Protein AF-A0A3M1QHA9-F1 (afdb_monomer_lite)

Structure (mmCIF, N/CA/C/O backbone):
data_AF-A0A3M1QHA9-F1
#
_entry.id   AF-A0A3M1QHA9-F1
#
loop_
_atom_site.group_PDB
_atom_site.id
_atom_site.type_symbol
_atom_site.label_atom_id
_atom_site.label_alt_id
_atom_site.label_comp_id
_atom_site.label_asym_id
_atom_site.label_entity_id
_atom_site.label_seq_id
_atom_site.pdbx_PDB_ins_code
_atom_site.Cartn_x
_atom_site.Cartn_y
_atom_site.Cartn_z
_atom_site.occupancy
_atom_site.B_iso_or_equiv
_atom_site.auth_seq_id
_atom_site.auth_comp_id
_atom_site.auth_asym_id
_atom_site.auth_atom_id
_atom_site.pdbx_PDB_model_num
ATOM 1 N N . GLU A 1 1 ? 14.613 12.694 -2.028 1.00 64.38 1 GLU A N 1
ATOM 2 C CA . GLU A 1 1 ? 13.415 13.511 -2.335 1.00 64.38 1 GLU A CA 1
ATOM 3 C C . GLU A 1 1 ? 12.235 12.659 -2.806 1.00 64.38 1 GLU A C 1
ATOM 5 O O . GLU A 1 1 ? 11.219 12.626 -2.121 1.00 64.38 1 GLU A O 1
ATOM 10 N N . ALA A 1 2 ? 12.395 11.881 -3.881 1.00 81.56 2 ALA A N 1
ATOM 11 C CA . ALA A 1 2 ? 11.358 10.986 -4.406 1.00 81.56 2 ALA A CA 1
ATOM 12 C C . ALA A 1 2 ? 10.712 10.002 -3.388 1.00 81.56 2 ALA A C 1
ATOM 14 O O . ALA A 1 2 ? 9.483 9.909 -3.409 1.00 81.56 2 ALA A O 1
ATOM 15 N N . PRO A 1 3 ? 11.442 9.367 -2.438 1.00 87.38 3 PRO A N 1
ATOM 16 C CA . PRO A 1 3 ? 10.816 8.507 -1.424 1.00 87.38 3 PRO A CA 1
ATOM 17 C C . PRO A 1 3 ? 9.781 9.246 -0.564 1.00 87.38 3 PRO A C 1
ATOM 19 O O . PRO A 1 3 ? 8.691 8.745 -0.296 1.00 87.38 3 PRO A O 1
ATOM 22 N N . ARG A 1 4 ? 10.098 10.488 -0.170 1.00 91.62 4 ARG A N 1
ATOM 23 C CA . ARG A 1 4 ? 9.241 11.318 0.686 1.00 91.62 4 ARG A CA 1
ATOM 24 C C . ARG A 1 4 ? 7.994 11.794 -0.061 1.00 91.62 4 ARG A C 1
ATOM 26 O O . ARG A 1 4 ? 6.925 11.874 0.539 1.00 91.62 4 ARG A O 1
ATOM 33 N N . LEU A 1 5 ? 8.122 12.084 -1.358 1.00 93.19 5 LEU A N 1
ATOM 34 C CA . LEU A 1 5 ? 6.989 12.438 -2.215 1.00 93.19 5 LEU A CA 1
ATOM 35 C C . LEU A 1 5 ? 6.052 11.246 -2.429 1.00 93.19 5 LEU A C 1
ATOM 37 O O . LEU A 1 5 ? 4.841 11.412 -2.320 1.00 93.19 5 LEU A O 1
ATOM 41 N N . LEU A 1 6 ? 6.594 10.047 -2.664 1.00 94.25 6 LEU A N 1
ATOM 42 C CA . LEU A 1 6 ? 5.792 8.830 -2.804 1.00 94.25 6 LEU A CA 1
ATOM 43 C C . LEU A 1 6 ? 5.038 8.502 -1.509 1.00 94.25 6 LEU A C 1
ATOM 45 O O . LEU A 1 6 ? 3.831 8.275 -1.540 1.00 94.25 6 LEU A O 1
ATOM 49 N N . ALA A 1 7 ? 5.730 8.560 -0.371 1.00 95.88 7 ALA A N 1
ATOM 50 C CA . ALA A 1 7 ? 5.129 8.388 0.948 1.00 95.88 7 ALA A CA 1
ATOM 51 C C . ALA A 1 7 ? 3.991 9.396 1.189 1.00 95.88 7 ALA A C 1
ATOM 53 O O . ALA A 1 7 ? 2.878 9.035 1.569 1.00 95.88 7 ALA A O 1
ATOM 54 N N . SER A 1 8 ? 4.246 10.671 0.876 1.00 96.00 8 SER A N 1
ATOM 55 C CA . SER A 1 8 ? 3.245 11.735 0.964 1.00 96.00 8 SER A CA 1
ATOM 56 C C . SER A 1 8 ? 2.039 11.479 0.057 1.00 96.00 8 SER A C 1
ATOM 58 O O . SER A 1 8 ? 0.912 11.737 0.470 1.00 96.00 8 SER A O 1
ATOM 60 N N . ALA A 1 9 ? 2.241 10.968 -1.160 1.00 95.69 9 ALA A N 1
ATOM 61 C CA . ALA A 1 9 ? 1.152 10.682 -2.090 1.00 95.69 9 ALA A CA 1
ATOM 62 C C . ALA A 1 9 ? 0.182 9.628 -1.532 1.00 95.69 9 ALA A C 1
ATOM 64 O O . ALA A 1 9 ? -1.031 9.841 -1.571 1.00 95.69 9 ALA A O 1
ATOM 65 N N . TYR A 1 10 ? 0.696 8.533 -0.959 1.00 97.25 10 TYR A N 1
ATOM 66 C CA . TYR A 1 10 ? -0.147 7.513 -0.324 1.00 97.25 10 TYR A CA 1
ATOM 67 C C . TYR A 1 10 ? -0.884 8.065 0.895 1.00 97.25 10 TYR A C 1
ATOM 69 O O . TYR A 1 10 ? -2.106 7.944 0.973 1.00 97.25 10 TYR A O 1
ATOM 77 N N . ARG A 1 11 ? -0.168 8.738 1.802 1.00 97.00 11 ARG A N 1
ATOM 78 C CA . ARG A 1 11 ? -0.754 9.283 3.032 1.00 97.00 11 ARG A CA 1
ATOM 79 C C . ARG A 1 11 ? -1.871 10.281 2.756 1.00 97.00 11 ARG A C 1
ATOM 81 O O . ARG A 1 11 ? -2.974 10.121 3.263 1.00 97.00 11 ARG A O 1
ATOM 88 N N . ARG A 1 12 ? -1.617 11.269 1.891 1.00 97.62 12 ARG A N 1
ATOM 89 C CA . ARG A 1 12 ? -2.615 12.292 1.545 1.00 97.62 12 ARG A CA 1
ATOM 90 C C . ARG A 1 12 ? -3.823 11.685 0.836 1.00 97.62 12 ARG A C 1
ATOM 92 O O . ARG A 1 12 ? -4.939 12.118 1.081 1.00 97.62 12 ARG A O 1
ATOM 99 N N . SER A 1 13 ? -3.629 10.658 0.009 1.00 97.56 13 SER A N 1
ATOM 100 C CA . SER A 1 13 ? -4.753 9.962 -0.631 1.00 97.56 13 SER A CA 1
ATOM 101 C C . SER A 1 13 ? -5.640 9.227 0.381 1.00 97.56 13 SER A C 1
ATOM 103 O O . SER A 1 13 ? -6.861 9.232 0.239 1.00 97.56 13 SER A O 1
ATOM 105 N N . LEU A 1 14 ? -5.043 8.612 1.406 1.00 97.62 14 LEU A N 1
ATOM 106 C CA . LEU A 1 14 ? -5.771 7.951 2.494 1.00 97.62 14 LEU A CA 1
ATOM 107 C C . LEU A 1 14 ? -6.524 8.960 3.374 1.00 97.62 14 LEU A C 1
ATOM 109 O O . LEU A 1 14 ? -7.696 8.745 3.676 1.00 97.62 14 LEU A O 1
ATOM 113 N N . GLU A 1 15 ? -5.882 10.078 3.725 1.00 97.25 15 GLU A N 1
ATOM 114 C CA . GLU A 1 15 ? -6.512 11.190 4.453 1.00 97.25 15 GLU A CA 1
ATOM 115 C C . GLU A 1 15 ? -7.735 11.724 3.695 1.00 97.25 15 GLU A C 1
ATOM 117 O O . GLU A 1 15 ? -8.824 11.780 4.258 1.00 97.25 15 GLU A O 1
ATOM 122 N N . VAL A 1 16 ? -7.594 12.007 2.395 1.00 97.69 16 VAL A N 1
ATOM 123 C CA . VAL A 1 16 ? -8.702 12.485 1.551 1.00 97.69 16 VAL A CA 1
ATOM 124 C C . VAL A 1 16 ? -9.844 11.470 1.491 1.00 97.69 16 VAL A C 1
ATOM 126 O O . VAL A 1 16 ? -11.012 11.854 1.530 1.00 97.69 16 VAL A O 1
ATOM 129 N N . ALA A 1 17 ? -9.551 10.171 1.413 1.00 97.12 17 ALA A N 1
ATOM 130 C CA . ALA A 1 17 ? -10.598 9.153 1.415 1.00 97.12 17 ALA A CA 1
ATOM 131 C C . ALA A 1 17 ? -11.405 9.150 2.721 1.00 97.12 17 ALA A C 1
ATOM 133 O O . ALA A 1 17 ? -12.631 9.033 2.689 1.00 97.12 17 ALA A O 1
ATOM 134 N N . VAL A 1 18 ? -10.726 9.330 3.855 1.00 96.81 18 VAL A N 1
ATOM 135 C CA . VAL A 1 18 ? -11.355 9.472 5.171 1.00 96.81 18 VAL A CA 1
ATOM 136 C C . VAL A 1 18 ? -12.180 10.756 5.273 1.00 96.81 18 VAL A C 1
ATOM 138 O O . VAL A 1 18 ? -13.327 10.704 5.717 1.00 96.81 18 VAL A O 1
ATOM 141 N N . GLU A 1 19 ? -11.638 11.890 4.826 1.00 97.00 19 GLU A N 1
ATOM 142 C CA . GLU A 1 19 ? -12.337 13.184 4.798 1.00 97.00 19 GLU A CA 1
ATOM 143 C C . GLU A 1 19 ? -13.636 13.118 3.982 1.00 97.00 19 GLU A C 1
ATOM 145 O O . GLU A 1 19 ? -14.611 13.789 4.306 1.00 97.00 19 GLU A O 1
ATOM 150 N N . ASN A 1 20 ? -13.671 12.269 2.951 1.00 97.50 20 ASN A N 1
ATOM 151 C CA . ASN A 1 20 ? -14.846 12.034 2.110 1.00 97.50 20 ASN A CA 1
ATOM 152 C C . ASN A 1 20 ? -15.722 10.861 2.589 1.00 97.50 20 ASN A C 1
ATOM 154 O O . ASN A 1 20 ? -16.597 10.411 1.850 1.00 97.50 20 ASN A O 1
ATOM 158 N N . HIS A 1 21 ? -15.502 10.356 3.807 1.00 95.94 21 HIS A N 1
ATOM 159 C CA . HIS A 1 21 ? -16.273 9.266 4.419 1.00 95.94 21 HIS A CA 1
ATOM 160 C C . HIS A 1 21 ? -16.336 7.983 3.573 1.00 95.94 21 HIS A C 1
ATOM 162 O O . HIS A 1 21 ? -17.328 7.249 3.599 1.00 95.94 21 HIS A O 1
ATOM 168 N N . LEU A 1 22 ? -15.278 7.693 2.815 1.00 96.75 22 LEU A N 1
ATOM 169 C CA . LEU A 1 22 ? -15.179 6.456 2.051 1.00 96.75 22 LEU A CA 1
ATOM 170 C C . LEU A 1 22 ? -14.834 5.291 2.981 1.00 96.75 22 LEU A C 1
ATOM 172 O O . LEU A 1 22 ? -14.091 5.443 3.945 1.00 96.75 22 LEU A O 1
ATOM 176 N N . SER A 1 23 ? -15.337 4.100 2.658 1.00 94.88 23 SER A N 1
ATOM 177 C CA . SER A 1 23 ? -15.047 2.869 3.404 1.00 94.88 23 SER A CA 1
ATOM 178 C C . SER A 1 23 ? -13.906 2.048 2.802 1.00 94.88 23 SER A C 1
ATOM 180 O O . SER A 1 23 ? -13.414 1.119 3.448 1.00 94.88 23 SER A O 1
ATOM 182 N N . SER A 1 24 ? -13.487 2.355 1.568 1.00 96.50 24 SER A N 1
ATOM 183 C CA . SER A 1 24 ? -12.433 1.619 0.869 1.00 96.50 24 SER A CA 1
ATOM 184 C C . SER A 1 24 ? -11.679 2.468 -0.153 1.00 96.50 24 SER A C 1
ATOM 186 O O . SER A 1 24 ? -12.249 3.390 -0.735 1.00 96.50 24 SER A O 1
ATOM 188 N N . VAL A 1 25 ? -10.413 2.117 -0.397 1.00 97.06 25 VAL A N 1
ATOM 189 C CA . VAL A 1 25 ? -9.543 2.744 -1.407 1.00 97.06 25 VAL A CA 1
ATOM 190 C C . VAL A 1 25 ? -8.745 1.678 -2.152 1.00 97.06 25 VAL A C 1
ATOM 192 O O . VAL A 1 25 ? -8.293 0.696 -1.558 1.00 97.06 25 VAL A O 1
ATOM 195 N N . ALA A 1 26 ? -8.541 1.885 -3.453 1.00 96.56 26 ALA A N 1
ATOM 196 C CA . ALA A 1 26 ? -7.668 1.065 -4.282 1.00 96.56 26 ALA A CA 1
ATOM 197 C C . ALA A 1 26 ? -6.529 1.904 -4.882 1.00 96.56 26 ALA A C 1
ATOM 199 O O . ALA A 1 26 ? -6.777 2.956 -5.468 1.00 96.56 26 ALA A O 1
ATOM 200 N N . PHE A 1 27 ? -5.295 1.414 -4.777 1.00 96.00 27 PHE A N 1
ATOM 201 C CA . PHE A 1 27 ? -4.096 2.050 -5.319 1.00 96.00 27 PHE A CA 1
ATOM 202 C C . PHE A 1 27 ? -3.454 1.208 -6.425 1.00 96.00 27 PHE A C 1
ATOM 204 O O . PHE A 1 27 ? -3.347 -0.010 -6.271 1.00 96.00 27 PHE A O 1
ATOM 211 N N . PRO A 1 28 ? -2.952 1.823 -7.509 1.00 93.31 28 PRO A N 1
ATOM 212 C CA . PRO A 1 28 ? -1.974 1.177 -8.377 1.00 93.31 28 PRO A CA 1
ATOM 213 C C . PRO A 1 28 ? -0.583 1.177 -7.715 1.00 93.31 28 PRO A C 1
ATOM 215 O O . PRO A 1 28 ? -0.366 1.818 -6.687 1.00 93.31 28 PRO A O 1
ATOM 218 N N . ALA A 1 29 ? 0.400 0.528 -8.341 1.00 89.69 29 ALA A N 1
ATOM 219 C CA . ALA A 1 29 ? 1.807 0.665 -7.954 1.00 89.69 29 ALA A CA 1
ATOM 220 C C . ALA A 1 29 ? 2.371 2.038 -8.395 1.00 89.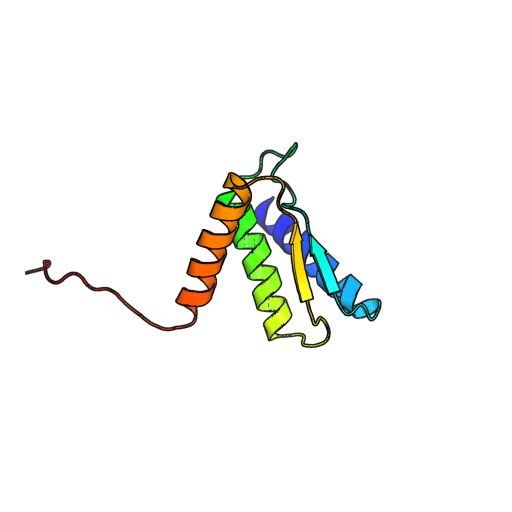69 29 ALA A C 1
ATOM 222 O O . ALA A 1 29 ? 3.035 2.151 -9.432 1.00 89.69 29 ALA A O 1
ATOM 223 N N . ILE A 1 30 ? 2.073 3.098 -7.631 1.00 86.00 30 ILE A N 1
ATOM 224 C CA . ILE A 1 30 ? 2.445 4.488 -7.954 1.00 86.00 30 ILE A CA 1
ATOM 225 C C . ILE A 1 30 ? 3.963 4.601 -8.186 1.00 86.00 30 ILE A C 1
ATOM 227 O O . ILE A 1 30 ? 4.762 4.002 -7.473 1.00 86.00 30 ILE A O 1
ATOM 231 N N . SER A 1 31 ? 4.353 5.376 -9.203 1.00 81.75 31 SER A N 1
ATOM 232 C CA . SER A 1 31 ? 5.745 5.668 -9.595 1.00 81.75 31 SER A CA 1
ATOM 233 C C . SER A 1 31 ? 6.573 4.509 -10.179 1.00 81.75 31 SER A C 1
ATOM 235 O O . SER A 1 31 ? 7.706 4.735 -10.596 1.00 81.75 31 SER A O 1
ATOM 237 N N . THR A 1 32 ? 6.019 3.300 -10.318 1.00 72.56 32 THR A N 1
ATOM 238 C CA . THR A 1 32 ? 6.768 2.114 -10.805 1.00 72.56 32 THR A CA 1
ATOM 239 C C . THR A 1 32 ? 6.727 1.894 -12.325 1.00 72.56 32 THR A C 1
ATOM 241 O O . THR A 1 32 ? 7.430 1.032 -12.847 1.00 72.56 32 THR A O 1
ATOM 244 N N . GLY A 1 33 ? 5.920 2.675 -13.051 1.00 72.88 33 GLY A N 1
ATOM 245 C CA . GLY A 1 33 ? 5.822 2.644 -14.516 1.00 72.88 33 GLY A CA 1
ATOM 246 C C . GLY A 1 33 ? 6.748 3.661 -15.190 1.00 72.88 33 GLY A C 1
ATOM 247 O O . GLY A 1 33 ? 7.970 3.551 -15.135 1.00 72.88 33 GLY A O 1
ATOM 248 N N . VAL A 1 34 ? 6.160 4.692 -15.808 1.00 68.50 34 VAL A N 1
ATOM 249 C CA . VAL A 1 34 ? 6.880 5.747 -16.559 1.00 68.50 34 VAL A CA 1
ATOM 250 C C . VAL A 1 34 ? 7.978 6.425 -15.727 1.00 68.50 34 VAL A C 1
ATOM 252 O O . VAL A 1 34 ? 9.032 6.762 -16.258 1.00 68.50 34 VAL A O 1
ATOM 255 N N . PHE A 1 35 ? 7.761 6.567 -14.418 1.00 65.50 35 PHE A N 1
ATOM 256 C CA . PHE A 1 35 ? 8.694 7.224 -13.499 1.00 65.50 35 PHE A CA 1
ATOM 257 C C . PHE A 1 35 ? 9.865 6.342 -13.037 1.00 65.50 35 PHE A C 1
ATOM 259 O O . PHE A 1 35 ? 10.745 6.843 -12.343 1.00 65.50 35 PHE A O 1
ATOM 266 N N . ARG A 1 36 ? 9.903 5.058 -13.434 1.00 80.81 36 ARG A N 1
ATOM 267 C CA . ARG A 1 36 ? 11.008 4.103 -13.203 1.00 80.81 36 ARG A CA 1
ATOM 268 C C . ARG A 1 36 ? 11.526 4.037 -11.758 1.00 80.81 36 ARG A C 1
ATOM 270 O O . ARG A 1 36 ? 12.692 3.714 -11.540 1.00 80.81 36 ARG A O 1
ATOM 277 N N . TYR A 1 37 ? 10.680 4.327 -10.771 1.00 83.94 37 TYR A N 1
ATOM 278 C CA . TYR A 1 37 ? 11.071 4.208 -9.372 1.00 83.94 37 TYR A CA 1
ATOM 279 C C . TYR A 1 37 ? 11.327 2.733 -9.019 1.00 83.94 37 TYR A C 1
ATOM 281 O O . TYR A 1 37 ? 10.570 1.874 -9.487 1.00 83.94 37 TYR A O 1
ATOM 289 N N . PRO A 1 38 ? 12.348 2.411 -8.199 1.00 92.19 38 PRO A N 1
ATOM 290 C CA . PRO A 1 38 ? 12.636 1.033 -7.818 1.00 92.19 38 PRO A CA 1
ATOM 291 C C . PRO A 1 38 ? 11.419 0.342 -7.195 1.00 92.19 38 PRO A C 1
ATOM 293 O O . PRO A 1 38 ? 10.880 0.784 -6.182 1.00 92.19 38 PRO A O 1
ATOM 296 N N . LEU A 1 39 ? 10.991 -0.770 -7.797 1.00 92.38 39 LEU A N 1
ATOM 297 C CA . LEU A 1 39 ? 9.749 -1.451 -7.426 1.00 92.38 39 LEU A CA 1
ATOM 298 C C . LEU A 1 39 ? 9.744 -1.942 -5.969 1.00 92.38 39 LEU A C 1
ATOM 300 O O . LEU A 1 39 ? 8.739 -1.780 -5.283 1.00 92.38 39 LEU A O 1
ATOM 304 N N . ASN A 1 40 ? 10.862 -2.493 -5.485 1.00 93.50 40 ASN A N 1
ATOM 305 C CA . ASN A 1 40 ? 10.987 -2.964 -4.100 1.00 93.50 40 ASN A CA 1
ATOM 306 C C . ASN A 1 40 ? 10.791 -1.823 -3.094 1.00 93.50 40 ASN A C 1
ATOM 308 O O . ASN A 1 40 ? 10.075 -1.967 -2.107 1.00 93.50 40 ASN A O 1
ATOM 312 N N . GLU A 1 41 ? 11.402 -0.672 -3.370 1.00 94.06 41 GLU A N 1
ATOM 313 C CA . GLU A 1 41 ? 11.311 0.501 -2.507 1.00 94.06 41 GLU A CA 1
ATOM 314 C C . GLU A 1 41 ? 9.911 1.127 -2.573 1.00 94.06 41 GLU A C 1
ATOM 316 O O . GLU A 1 41 ? 9.339 1.475 -1.542 1.00 94.06 41 GLU A O 1
ATOM 321 N N . ALA A 1 42 ? 9.312 1.196 -3.767 1.00 94.31 42 ALA A N 1
ATOM 322 C CA . ALA A 1 42 ? 7.933 1.648 -3.929 1.00 94.31 42 ALA A CA 1
ATOM 323 C C . ALA A 1 42 ? 6.942 0.768 -3.160 1.00 94.31 42 ALA A C 1
ATOM 325 O O . ALA A 1 42 ? 6.061 1.304 -2.491 1.00 94.31 42 ALA A O 1
ATOM 326 N N . ALA A 1 43 ? 7.084 -0.558 -3.241 1.00 95.88 43 ALA A N 1
ATOM 327 C CA . ALA A 1 43 ? 6.237 -1.499 -2.515 1.00 95.88 43 ALA A CA 1
ATOM 328 C C . ALA A 1 43 ? 6.362 -1.304 -0.999 1.00 95.88 43 ALA A C 1
ATOM 330 O O . ALA A 1 43 ? 5.347 -1.170 -0.316 1.00 95.88 43 ALA A O 1
ATOM 331 N N . HIS A 1 44 ? 7.594 -1.195 -0.495 1.00 95.75 44 HIS A N 1
ATOM 332 C CA . HIS A 1 44 ? 7.853 -0.969 0.924 1.00 95.75 44 HIS A CA 1
ATOM 333 C C . HIS A 1 44 ? 7.236 0.340 1.424 1.00 95.75 44 HIS A C 1
ATOM 335 O O . HIS A 1 44 ? 6.531 0.331 2.431 1.00 95.75 44 HIS A O 1
ATOM 341 N N . ILE A 1 45 ? 7.428 1.451 0.706 1.00 96.56 45 ILE A N 1
ATOM 342 C CA . ILE A 1 45 ? 6.844 2.752 1.068 1.00 96.56 45 ILE A CA 1
ATOM 343 C C . ILE A 1 45 ? 5.313 2.686 1.046 1.00 96.56 45 ILE A C 1
ATOM 345 O O . ILE A 1 45 ? 4.663 3.115 1.998 1.00 96.56 45 ILE A O 1
ATOM 349 N N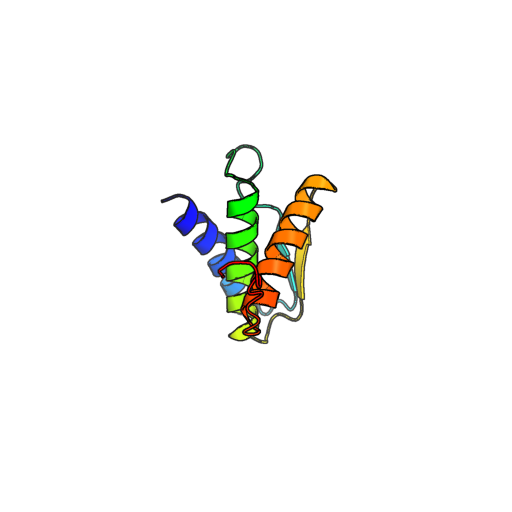 . ALA A 1 46 ? 4.739 2.129 -0.023 1.00 96.56 46 ALA A N 1
ATOM 350 C CA . ALA A 1 46 ? 3.295 2.035 -0.210 1.00 96.56 46 ALA A CA 1
ATOM 351 C C . ALA A 1 46 ? 2.616 1.258 0.925 1.00 96.56 46 ALA A C 1
ATOM 353 O O . ALA A 1 46 ? 1.632 1.718 1.507 1.00 96.56 46 ALA A O 1
ATOM 354 N N . LEU A 1 47 ? 3.162 0.085 1.247 1.00 97.44 47 LEU A N 1
ATOM 355 C CA . LEU A 1 47 ? 2.636 -0.785 2.290 1.00 97.44 47 LEU A CA 1
ATOM 356 C C . LEU A 1 47 ? 2.889 -0.211 3.684 1.00 97.44 47 LEU A C 1
ATOM 358 O O . LEU A 1 47 ? 1.995 -0.284 4.519 1.00 97.44 47 LEU A O 1
ATOM 362 N N . SER A 1 48 ? 4.046 0.409 3.930 1.00 96.56 48 SER A N 1
ATOM 363 C CA . SER A 1 48 ? 4.347 1.027 5.229 1.00 96.56 48 SER A CA 1
ATOM 364 C C . SER A 1 48 ? 3.364 2.144 5.567 1.00 96.56 48 SER A C 1
ATOM 366 O O . SER A 1 48 ? 2.812 2.154 6.665 1.00 96.56 48 SER A O 1
ATOM 368 N N . GLU A 1 49 ? 3.089 3.049 4.623 1.00 97.06 49 GLU A N 1
ATOM 369 C CA . GLU A 1 49 ? 2.117 4.129 4.837 1.00 97.06 49 GLU A CA 1
ATOM 370 C C . GLU A 1 49 ? 0.694 3.572 5.001 1.00 97.06 49 GLU A C 1
ATOM 372 O O . GLU A 1 49 ? -0.026 4.004 5.897 1.00 97.06 49 GLU A O 1
ATOM 377 N N . ALA A 1 50 ? 0.295 2.567 4.210 1.00 96.38 50 ALA A N 1
ATOM 378 C CA . ALA A 1 50 ? -1.019 1.933 4.348 1.00 96.38 50 ALA A CA 1
ATOM 379 C C . ALA A 1 50 ? -1.201 1.230 5.706 1.00 96.38 50 ALA A C 1
ATOM 381 O O . ALA A 1 50 ? -2.239 1.392 6.345 1.00 96.38 50 ALA A O 1
ATOM 382 N N . ILE A 1 51 ? -0.196 0.478 6.168 1.00 95.12 51 ILE A N 1
ATOM 383 C CA . ILE A 1 51 ? -0.214 -0.213 7.466 1.00 95.12 51 ILE A CA 1
ATOM 384 C C . ILE A 1 51 ? -0.233 0.803 8.611 1.00 95.12 51 ILE A C 1
ATOM 386 O O . ILE A 1 51 ? -1.044 0.675 9.528 1.00 95.12 51 ILE A O 1
ATOM 390 N N . ALA A 1 52 ? 0.631 1.820 8.568 1.00 94.81 52 ALA A N 1
ATOM 391 C CA . ALA A 1 52 ? 0.677 2.865 9.588 1.00 94.81 52 ALA A CA 1
ATOM 392 C C . ALA A 1 52 ? -0.655 3.627 9.674 1.00 94.81 52 ALA A C 1
ATOM 394 O O . ALA A 1 52 ? -1.173 3.864 10.769 1.00 94.81 52 ALA A O 1
ATOM 395 N N . PHE A 1 53 ? -1.252 3.948 8.525 1.00 95.19 53 PHE A N 1
ATOM 396 C CA . PHE A 1 53 ? -2.557 4.594 8.471 1.00 95.19 53 PHE A CA 1
ATOM 397 C C . PHE A 1 53 ? -3.653 3.692 9.044 1.00 95.19 53 PHE A C 1
ATOM 399 O O . PHE A 1 53 ? -4.387 4.120 9.926 1.00 95.19 53 PHE A O 1
A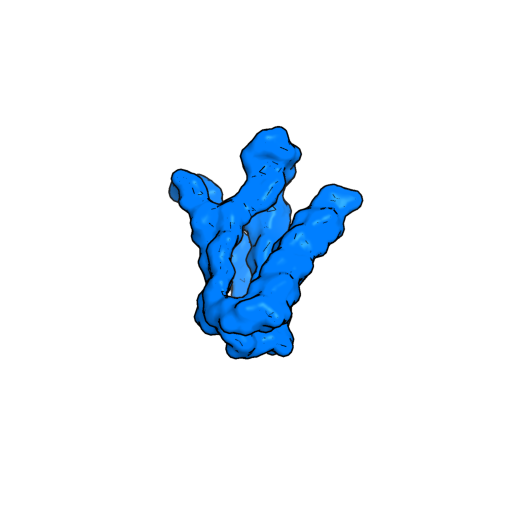TOM 406 N N . ALA A 1 54 ? -3.722 2.424 8.631 1.00 92.56 54 ALA A N 1
ATOM 407 C CA . ALA A 1 54 ? -4.722 1.478 9.132 1.00 92.56 54 ALA A CA 1
ATOM 408 C C . ALA A 1 54 ? -4.625 1.243 10.653 1.00 92.56 54 ALA A C 1
ATOM 410 O O . ALA A 1 54 ? -5.638 1.031 11.314 1.00 92.56 54 ALA A O 1
ATOM 411 N N . ARG A 1 55 ? -3.419 1.315 11.235 1.00 91.69 55 ARG A N 1
ATOM 412 C CA . ARG A 1 55 ? -3.216 1.217 12.694 1.00 91.69 55 ARG A CA 1
ATOM 413 C C . ARG A 1 55 ? -3.730 2.435 13.462 1.00 91.69 55 ARG A C 1
ATOM 415 O O . ARG A 1 55 ? -4.085 2.308 14.629 1.00 91.69 55 ARG A O 1
ATOM 422 N N . THR A 1 56 ? -3.729 3.609 12.837 1.00 90.62 56 THR A N 1
ATOM 423 C CA . THR A 1 56 ? -4.101 4.884 13.476 1.00 90.62 56 THR A CA 1
ATOM 424 C C . THR A 1 56 ? -5.514 5.342 13.123 1.00 90.62 56 THR A C 1
ATOM 426 O O . THR A 1 56 ? -6.090 6.155 13.843 1.00 90.62 56 THR A O 1
ATOM 429 N N . ASN A 1 57 ? -6.095 4.806 12.049 1.00 83.25 57 ASN A N 1
ATOM 430 C CA . ASN A 1 57 ? -7.411 5.169 11.552 1.00 83.25 57 ASN A CA 1
ATOM 431 C C . ASN A 1 57 ? -8.225 3.922 11.166 1.00 83.25 57 ASN A C 1
ATOM 433 O O . ASN A 1 57 ? -7.905 3.222 10.209 1.00 83.25 57 ASN A O 1
ATOM 437 N N . GLY A 1 58 ? -9.313 3.680 11.903 1.00 82.44 58 GLY A N 1
ATOM 438 C CA . GLY A 1 58 ? -10.214 2.542 11.689 1.00 82.44 58 GLY A CA 1
ATOM 439 C C . GLY A 1 58 ? -11.411 2.812 10.770 1.00 82.44 58 GLY A C 1
ATOM 440 O O . GLY A 1 58 ? -12.298 1.968 10.691 1.00 82.44 58 GLY A O 1
ATOM 441 N N . GLN A 1 59 ? -11.499 3.977 10.115 1.00 90.88 59 GLN A N 1
ATOM 442 C CA . GLN A 1 59 ? -12.654 4.319 9.267 1.00 90.88 59 GLN A CA 1
ATOM 443 C C . GLN A 1 59 ? -12.608 3.629 7.897 1.00 90.88 59 GLN A C 1
ATOM 445 O O . GLN A 1 59 ? -13.655 3.311 7.332 1.00 90.88 59 GLN A O 1
ATOM 450 N N . LEU A 1 60 ? -11.410 3.355 7.371 1.00 93.50 60 LEU A N 1
ATOM 451 C CA . LEU A 1 60 ? -11.243 2.569 6.149 1.00 93.50 60 LEU A CA 1
ATOM 452 C C . LEU A 1 60 ? -11.276 1.074 6.471 1.00 93.50 60 LEU A C 1
ATOM 454 O O . LEU A 1 60 ? -10.370 0.535 7.098 1.00 93.50 60 LEU A O 1
ATOM 458 N N . SER A 1 61 ? -12.300 0.391 5.965 1.00 93.94 61 SER A N 1
ATOM 459 C CA . SER A 1 61 ? -12.455 -1.064 6.091 1.00 93.94 61 SER A CA 1
ATOM 460 C C . SER A 1 61 ? -11.572 -1.862 5.125 1.00 93.94 61 SER A C 1
ATOM 462 O O . SER A 1 61 ? -11.305 -3.039 5.361 1.00 93.94 61 SER A O 1
ATOM 464 N N . LEU A 1 62 ? -11.128 -1.244 4.023 1.00 95.25 62 LEU A N 1
ATOM 465 C CA . LEU A 1 62 ? -10.347 -1.920 2.990 1.00 95.25 62 LEU A CA 1
ATOM 466 C C . LEU A 1 62 ? -9.384 -0.967 2.272 1.00 95.25 62 LEU A C 1
ATOM 468 O O . LEU A 1 62 ? -9.804 -0.006 1.629 1.00 95.25 62 LEU A O 1
ATOM 472 N N . ILE A 1 63 ? -8.097 -1.315 2.280 1.00 97.06 63 ILE A N 1
ATOM 473 C CA . ILE A 1 63 ? -7.071 -0.725 1.412 1.00 97.06 63 ILE A CA 1
ATOM 474 C C . ILE A 1 63 ? -6.590 -1.822 0.460 1.00 97.06 63 ILE A C 1
ATOM 476 O O . ILE A 1 63 ? -6.130 -2.875 0.899 1.00 97.06 63 ILE A O 1
ATOM 480 N N . ARG A 1 64 ? -6.717 -1.602 -0.851 1.00 96.94 64 ARG A N 1
ATOM 481 C CA . ARG A 1 64 ? -6.371 -2.585 -1.889 1.00 96.94 64 ARG A CA 1
ATOM 482 C C . ARG A 1 64 ? -5.251 -2.070 -2.783 1.00 96.94 64 ARG A C 1
ATOM 484 O O . ARG A 1 64 ? -5.322 -0.953 -3.276 1.00 96.94 64 ARG A O 1
ATOM 491 N N . PHE A 1 65 ? -4.282 -2.925 -3.095 1.00 97.25 65 PHE A N 1
ATOM 492 C CA . PHE A 1 65 ? -3.301 -2.668 -4.151 1.00 97.25 65 PHE A CA 1
ATOM 493 C C . PHE A 1 65 ? -3.676 -3.446 -5.415 1.00 97.25 65 PHE A C 1
ATOM 495 O O . PHE A 1 65 ? -3.799 -4.670 -5.390 1.00 97.25 65 PHE A O 1
ATOM 502 N N . VAL A 1 66 ? -3.897 -2.730 -6.517 1.00 95.38 66 VAL A N 1
ATOM 503 C CA . VAL A 1 66 ? -4.253 -3.279 -7.831 1.00 95.38 66 VAL A CA 1
ATOM 504 C C . VAL A 1 66 ? -2.986 -3.338 -8.677 1.00 95.38 66 VAL A C 1
ATOM 506 O O . VAL A 1 66 ? -2.485 -2.320 -9.155 1.00 95.38 66 VAL A O 1
ATOM 509 N N . LEU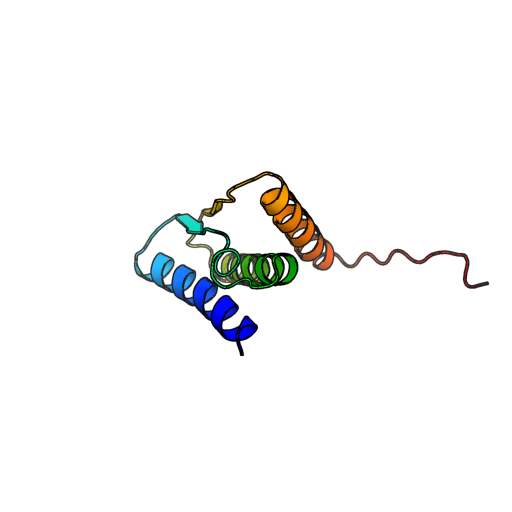 A 1 67 ? -2.439 -4.544 -8.818 1.00 94.25 67 LEU A N 1
ATOM 510 C CA . LEU A 1 67 ? -1.113 -4.784 -9.385 1.00 94.25 67 LEU A CA 1
ATOM 511 C C . LEU A 1 67 ? -1.237 -5.453 -10.756 1.00 94.25 67 LEU A C 1
ATOM 513 O O . LEU A 1 67 ? -2.000 -6.400 -10.927 1.00 94.25 67 LEU A O 1
ATOM 517 N N . PHE A 1 68 ? -0.493 -4.941 -11.738 1.00 87.06 68 PHE A N 1
ATOM 518 C CA . PHE A 1 68 ? -0.705 -5.256 -13.155 1.00 87.06 68 PHE A CA 1
ATOM 519 C C . PHE A 1 68 ? -0.310 -6.687 -13.555 1.00 87.06 68 PHE A C 1
ATOM 521 O O . PHE A 1 68 ? -0.871 -7.238 -14.497 1.00 87.06 68 PHE A O 1
ATOM 528 N N . ASN A 1 69 ? 0.664 -7.295 -12.873 1.00 90.44 69 ASN A N 1
ATOM 529 C CA . ASN A 1 69 ? 1.133 -8.645 -13.184 1.00 90.44 69 ASN A CA 1
ATOM 530 C C . ASN A 1 69 ? 1.647 -9.386 -11.938 1.00 90.44 69 ASN A C 1
ATOM 532 O O . ASN A 1 69 ? 1.823 -8.799 -10.867 1.00 90.44 69 ASN A O 1
ATOM 536 N N . GLY A 1 70 ? 1.912 -10.686 -12.105 1.00 92.06 70 GLY A N 1
ATOM 537 C CA . GLY A 1 70 ? 2.384 -11.567 -11.033 1.00 92.06 70 GLY A CA 1
ATOM 538 C C . GLY A 1 70 ? 3.741 -11.171 -10.443 1.00 92.06 70 GLY A C 1
ATOM 539 O O . GLY A 1 70 ? 3.943 -11.324 -9.243 1.00 92.06 70 GLY A O 1
ATOM 540 N N . SER A 1 71 ? 4.649 -10.601 -11.239 1.00 91.56 71 SER A N 1
ATOM 541 C CA . SER A 1 71 ? 5.964 -10.162 -10.750 1.00 91.56 71 SER A CA 1
ATOM 542 C C . SER A 1 71 ? 5.844 -8.990 -9.775 1.00 91.56 71 SER A C 1
ATOM 544 O O . SER A 1 71 ? 6.475 -8.997 -8.721 1.00 91.56 71 SER A O 1
ATOM 546 N N . ILE A 1 72 ? 4.995 -8.007 -10.092 1.00 93.31 72 ILE A N 1
ATOM 547 C CA . ILE A 1 72 ? 4.703 -6.875 -9.203 1.00 93.31 72 ILE A CA 1
ATOM 548 C C . ILE A 1 72 ? 3.992 -7.369 -7.941 1.00 93.31 72 ILE A C 1
ATOM 550 O O . ILE A 1 72 ? 4.355 -6.965 -6.837 1.00 93.31 72 ILE A O 1
ATOM 554 N N . LEU A 1 73 ? 3.020 -8.274 -8.096 1.00 94.75 73 LEU A N 1
ATOM 555 C CA . LEU A 1 73 ? 2.333 -8.898 -6.968 1.00 94.75 73 LEU A CA 1
ATOM 556 C C . LEU A 1 73 ? 3.309 -9.591 -6.015 1.00 94.75 73 LEU A C 1
ATOM 558 O O . LEU A 1 73 ? 3.212 -9.387 -4.809 1.00 94.75 73 LEU A O 1
ATOM 562 N N . ASN A 1 74 ? 4.269 -10.352 -6.543 1.00 96.06 74 ASN A N 1
ATOM 563 C CA . ASN A 1 74 ? 5.257 -11.047 -5.726 1.00 96.06 74 ASN A CA 1
ATOM 564 C C . ASN A 1 74 ? 6.108 -10.070 -4.901 1.00 96.06 74 ASN A C 1
ATOM 566 O O . ASN A 1 74 ? 6.305 -10.287 -3.710 1.00 96.06 74 ASN A O 1
ATOM 570 N N . VAL A 1 75 ? 6.551 -8.957 -5.497 1.00 96.06 75 VAL A N 1
ATOM 571 C CA . VAL A 1 75 ? 7.323 -7.935 -4.770 1.00 96.06 75 VAL A CA 1
ATOM 572 C C . VAL A 1 75 ? 6.505 -7.309 -3.637 1.00 96.06 75 VAL A C 1
ATOM 574 O O . VAL A 1 75 ? 7.000 -7.185 -2.517 1.00 96.06 75 VAL A O 1
ATOM 577 N N . PHE A 1 76 ? 5.242 -6.959 -3.893 1.00 96.75 76 PHE A N 1
ATOM 578 C CA . PHE A 1 76 ? 4.356 -6.434 -2.851 1.00 96.75 76 PHE A CA 1
ATOM 579 C C . PHE A 1 76 ? 4.086 -7.468 -1.751 1.00 96.75 76 PHE A C 1
ATOM 581 O O . PHE A 1 76 ? 4.119 -7.119 -0.576 1.00 96.75 76 PHE A O 1
ATOM 588 N N . ALA A 1 77 ? 3.870 -8.737 -2.102 1.00 95.94 77 ALA A N 1
ATOM 589 C CA . ALA A 1 77 ? 3.652 -9.805 -1.129 1.00 95.94 77 ALA A CA 1
ATOM 590 C C . ALA A 1 77 ? 4.883 -10.032 -0.236 1.00 95.94 77 ALA A C 1
ATOM 592 O O . ALA A 1 77 ? 4.752 -10.114 0.984 1.00 95.94 77 ALA A O 1
ATOM 593 N N . MET A 1 78 ? 6.085 -10.070 -0.821 1.00 95.75 78 MET A N 1
ATOM 594 C CA . MET A 1 78 ? 7.337 -10.180 -0.067 1.00 95.75 78 MET A CA 1
ATOM 595 C C . MET A 1 78 ? 7.523 -8.996 0.885 1.00 95.75 78 MET A C 1
ATOM 597 O O . MET A 1 78 ? 7.837 -9.192 2.057 1.00 95.75 78 MET A O 1
ATOM 601 N N . SER A 1 79 ? 7.285 -7.777 0.398 1.00 95.81 79 SER A N 1
ATOM 602 C CA . SER A 1 79 ? 7.411 -6.568 1.210 1.00 95.8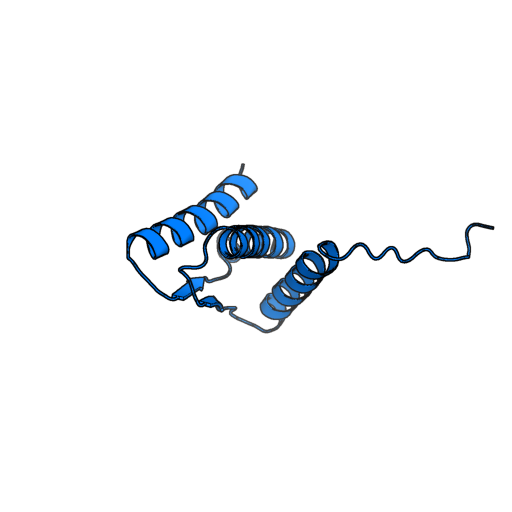1 79 SER A CA 1
ATOM 603 C C . SER A 1 79 ? 6.386 -6.523 2.350 1.00 95.81 79 SER A C 1
ATOM 605 O O . SER A 1 79 ? 6.736 -6.162 3.472 1.00 95.81 79 SER A O 1
ATOM 607 N N . LEU A 1 80 ? 5.146 -6.957 2.099 1.00 95.56 80 LEU A N 1
ATOM 608 C CA . LEU A 1 80 ? 4.110 -7.066 3.126 1.00 95.56 80 LEU A CA 1
ATOM 609 C C . LEU A 1 80 ? 4.507 -8.073 4.207 1.00 95.56 80 LEU A C 1
ATOM 611 O O . LEU A 1 80 ? 4.409 -7.759 5.390 1.00 95.56 80 LEU A O 1
ATOM 615 N N . ASN A 1 81 ? 4.998 -9.250 3.811 1.00 94.00 81 ASN A N 1
ATOM 616 C CA . ASN A 1 81 ? 5.461 -10.265 4.755 1.00 94.00 81 ASN A CA 1
ATOM 617 C C . ASN A 1 81 ? 6.586 -9.731 5.647 1.00 94.00 81 ASN A C 1
ATOM 619 O O . ASN A 1 81 ? 6.532 -9.921 6.855 1.00 94.00 81 ASN A O 1
ATOM 623 N N . GLN A 1 82 ? 7.562 -9.015 5.082 1.00 91.69 82 GLN A N 1
ATOM 624 C CA . GLN A 1 82 ? 8.643 -8.398 5.859 1.00 91.69 82 GLN A CA 1
ATOM 625 C C . GLN A 1 82 ? 8.115 -7.379 6.878 1.00 91.69 82 GLN A C 1
ATOM 627 O O . GLN A 1 82 ? 8.514 -7.404 8.039 1.00 91.69 82 GLN A O 1
ATOM 632 N N . LEU A 1 83 ? 7.195 -6.507 6.458 1.00 92.00 83 LEU A N 1
ATOM 633 C CA . LEU A 1 83 ? 6.626 -5.464 7.316 1.00 92.00 83 LEU A CA 1
ATOM 634 C C . LEU A 1 83 ? 5.756 -6.035 8.441 1.00 92.00 83 LEU A C 1
ATOM 636 O O . LEU A 1 83 ? 5.796 -5.533 9.562 1.00 92.00 83 LEU A O 1
ATOM 640 N N . VAL A 1 84 ? 4.988 -7.090 8.164 1.00 85.69 84 VAL A N 1
ATOM 641 C CA . VAL A 1 84 ? 4.133 -7.734 9.171 1.00 85.69 84 VAL A CA 1
ATOM 642 C C . VAL A 1 84 ? 4.954 -8.609 10.117 1.00 85.69 84 VAL A C 1
ATOM 644 O O . VAL A 1 84 ? 4.698 -8.574 11.313 1.00 85.69 84 VAL A O 1
ATOM 647 N N . GLN A 1 85 ? 5.978 -9.319 9.632 1.00 73.75 85 GLN A N 1
ATOM 648 C CA . GLN A 1 85 ? 6.865 -10.107 10.496 1.00 73.75 85 GLN A CA 1
ATOM 649 C C . GLN A 1 85 ? 7.756 -9.234 11.382 1.00 73.75 85 GLN A C 1
ATOM 651 O O . GLN A 1 85 ? 8.015 -9.605 12.515 1.00 73.75 85 GLN A O 1
ATOM 656 N N . SER A 1 86 ? 8.166 -8.045 10.927 1.00 61.06 86 SER A N 1
ATOM 657 C CA . SER A 1 86 ? 8.921 -7.100 11.768 1.00 61.06 86 SER A CA 1
ATOM 658 C C . SER A 1 86 ? 8.125 -6.516 12.944 1.00 61.06 86 SER A C 1
ATOM 660 O O . SER A 1 86 ? 8.688 -5.784 13.752 1.00 61.06 86 SER A O 1
ATOM 662 N N . ALA A 1 87 ? 6.819 -6.800 13.030 1.00 56.25 87 ALA A N 1
ATOM 663 C CA . ALA A 1 87 ? 5.991 -6.418 14.169 1.00 56.25 87 ALA A CA 1
ATOM 664 C C . ALA A 1 87 ? 6.016 -7.454 15.309 1.00 56.25 87 ALA A C 1
ATOM 666 O O . ALA A 1 87 ? 5.582 -7.114 16.406 1.00 56.25 87 ALA A O 1
ATOM 667 N N . ASP A 1 88 ? 6.544 -8.658 15.059 1.00 52.28 88 ASP A N 1
ATOM 668 C CA . ASP A 1 88 ? 6.722 -9.720 16.046 1.00 52.28 88 ASP A CA 1
ATOM 669 C C . ASP A 1 88 ? 8.232 -10.004 16.187 1.00 52.28 88 ASP A C 1
ATOM 671 O O . ASP A 1 88 ? 8.865 -10.510 15.263 1.00 52.28 88 ASP A O 1
ATOM 675 N N . ASP A 1 89 ? 8.827 -9.641 17.328 1.00 52.94 89 ASP A N 1
ATOM 676 C CA . ASP A 1 89 ? 10.249 -9.824 17.670 1.00 52.94 89 ASP A CA 1
ATOM 677 C C . ASP A 1 89 ? 10.718 -11.293 17.528 1.00 52.94 89 ASP A C 1
ATOM 679 O O . ASP A 1 89 ? 10.749 -12.052 18.499 1.00 52.94 89 ASP A O 1
ATOM 683 N N . ILE A 1 90 ? 11.108 -11.723 16.323 1.00 60.25 90 ILE A N 1
ATOM 684 C CA . ILE A 1 90 ? 11.679 -13.054 16.078 1.00 60.25 90 ILE A CA 1
ATOM 685 C C . ILE A 1 90 ? 13.044 -12.912 15.405 1.00 60.25 90 ILE A C 1
ATOM 687 O O . ILE A 1 90 ? 13.165 -12.623 14.214 1.00 60.25 90 ILE A O 1
ATOM 691 N N . HIS A 1 91 ? 14.091 -13.172 16.187 1.00 60.66 91 HIS A N 1
ATOM 692 C CA . HIS A 1 91 ? 15.465 -13.280 15.709 1.00 60.66 91 HIS A CA 1
ATOM 693 C C . HIS A 1 91 ? 15.793 -14.737 15.366 1.00 60.66 91 HIS A C 1
ATOM 695 O O . HIS A 1 91 ? 15.738 -15.614 16.226 1.00 60.66 91 HIS A O 1
ATOM 701 N N . VAL A 1 92 ? 16.185 -14.991 14.116 1.00 60.28 92 VAL A N 1
ATOM 702 C CA . VAL A 1 92 ? 16.839 -16.245 13.721 1.00 60.28 92 VAL A CA 1
ATOM 703 C C . VAL A 1 92 ? 18.343 -16.046 13.883 1.00 60.28 92 VAL A C 1
ATOM 705 O O . VAL A 1 92 ? 18.963 -15.334 13.097 1.00 60.28 92 VAL A O 1
ATOM 708 N N . ILE A 1 93 ? 18.918 -16.650 14.919 1.00 65.88 93 ILE A N 1
ATOM 709 C CA . ILE A 1 93 ? 20.369 -16.740 15.119 1.00 65.88 93 ILE A CA 1
ATOM 710 C C . ILE A 1 93 ? 20.854 -18.103 14.613 1.00 65.88 93 ILE A C 1
ATOM 712 O O . ILE A 1 93 ? 20.303 -19.137 14.993 1.00 65.88 93 ILE A O 1
ATOM 716 N N . SER A 1 94 ? 21.855 -18.104 13.728 1.00 53.16 94 SER A N 1
ATOM 717 C CA . SER A 1 94 ? 22.555 -19.330 13.328 1.00 53.16 94 SER A CA 1
ATOM 718 C C . SER A 1 94 ? 23.549 -19.722 14.418 1.00 53.16 94 SER A C 1
ATOM 720 O O . SER A 1 94 ? 24.180 -18.858 15.020 1.00 53.16 94 SER A O 1
ATOM 722 N N . SER A 1 95 ? 23.685 -21.018 14.680 1.00 65.25 95 SER A N 1
ATOM 723 C CA . SER A 1 95 ? 24.534 -21.568 15.744 1.00 65.25 95 SER A CA 1
ATOM 724 C C . SER A 1 95 ? 26.012 -21.717 15.356 1.00 65.25 95 SER A C 1
ATOM 726 O O . SER A 1 95 ? 26.768 -22.292 16.131 1.00 65.25 95 SER A O 1
ATOM 728 N N . ASP A 1 96 ? 26.421 -21.215 14.187 1.00 62.34 96 ASP A N 1
ATOM 729 C CA . ASP A 1 96 ? 27.766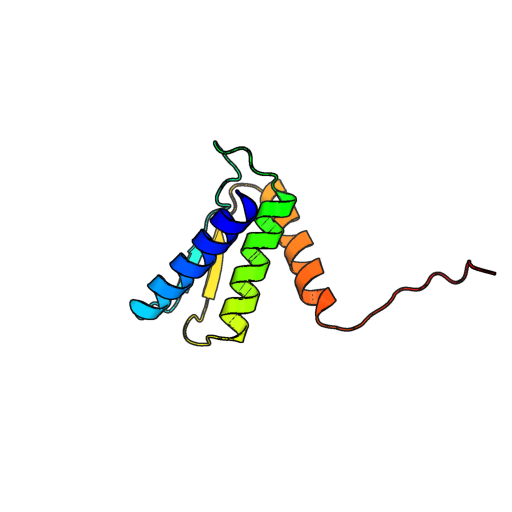 -21.437 13.631 1.00 62.34 96 ASP A CA 1
ATOM 730 C C . ASP A 1 96 ? 28.802 -20.351 14.002 1.00 62.34 96 ASP A C 1
ATOM 732 O O . ASP A 1 96 ? 29.934 -20.403 13.529 1.00 62.34 96 ASP A O 1
ATOM 736 N N . ASP A 1 97 ? 28.465 -19.395 14.877 1.00 52.97 97 ASP A N 1
ATOM 737 C CA . ASP A 1 97 ? 29.437 -18.452 15.465 1.00 52.97 97 ASP A CA 1
ATOM 738 C C . ASP A 1 97 ? 30.118 -19.050 16.719 1.00 52.97 97 ASP A C 1
ATOM 740 O O . ASP A 1 97 ? 30.063 -18.482 17.816 1.00 52.97 97 ASP A O 1
ATOM 744 N N . GLY A 1 98 ? 30.743 -20.223 16.560 1.00 46.44 98 GLY A N 1
ATOM 745 C CA . GLY A 1 98 ? 31.511 -20.928 17.596 1.00 46.44 98 GLY A CA 1
ATOM 746 C C . GLY A 1 98 ? 32.781 -21.571 17.062 1.00 46.44 98 GLY A C 1
ATOM 747 O O . GLY A 1 98 ? 32.654 -22.501 16.236 1.00 46.44 98 GLY A O 1
#

Secondary structure (DSSP, 8-state):
-HHHHHHHHHHHHHHHHHHTT-SEEEE--TTSSTT---HHHHHHHHHHHHHHHHHH--S-SEEEE--SSHHHHHHHHHHHHHHHHTTS------TT--

Radius of gyration: 15.6 Å; chains: 1; bounding box: 48×35×34 Å

Foldseek 3Di:
DVLVVLLVVLLVVLVVCVVVLHQEDEDELPCVPPNVDPLLSSLLSNLVSVVVCVVVDVSHNYYHYDYDDPVSVVSNVVSNCVVVVVVPPDDDDDPPPD

Sequence (98 aa):
EAPRLLASAYRRSLEVAVENHLSSVAFPAISTGVFRYPLNEAAHIALSEAIAFARTNGQLSLIRFVLFNGSILNVFAMSLNQLVQSADDIHVISSDDG

pLDDT: mean 87.41, std 13.7, range [46.44, 97.69]